Protein AF-A0AAE1UPR1-F1 (afdb_monomer_lite)

Organism: NCBI:txid1843537

Secondary structure (DSSP, 8-state):
-EEEEEEEEGGGEEEEEEEETTS-TTS-EEEEE-HHHHHHEEEEEEEETTEEEEEE--HHHHHHHHHHHHH--SEE-STT-EE-B--BTTB--B--SHHHHHHHHHHHHHHHHHHTT----TTT-EEE-SS-SS----EETTEEPEEES-------

Structure (mmCIF, N/CA/C/O backbone):
data_AF-A0AAE1UPR1-F1
#
_entry.id   AF-A0AAE1UPR1-F1
#
loop_
_atom_site.group_PDB
_atom_site.id
_atom_site.type_symbol
_atom_site.label_atom_id
_atom_site.label_alt_id
_atom_site.label_comp_id
_atom_site.label_asym_id
_atom_site.label_entity_id
_atom_site.label_seq_id
_atom_site.pdbx_PDB_ins_code
_atom_site.Cartn_x
_atom_site.Cartn_y
_atom_site.Cartn_z
_atom_site.occupancy
_atom_site.B_iso_or_equiv
_atom_site.auth_seq_id
_atom_site.auth_comp_id
_atom_site.auth_asym_id
_atom_site.auth_atom_id
_atom_site.pdbx_PDB_model_num
ATOM 1 N N . MET A 1 1 ? 34.185 -0.703 -21.154 1.00 48.28 1 MET A N 1
ATOM 2 C CA . MET A 1 1 ? 33.094 0.267 -20.939 1.00 48.28 1 MET A CA 1
ATOM 3 C C . MET A 1 1 ? 31.792 -0.508 -20.961 1.00 48.28 1 MET A C 1
ATOM 5 O O . MET A 1 1 ? 31.673 -1.418 -21.779 1.00 48.28 1 MET A O 1
ATOM 9 N N . VAL A 1 2 ? 30.902 -0.236 -20.006 1.00 54.59 2 VAL A N 1
ATOM 10 C CA . VAL A 1 2 ? 29.580 -0.868 -19.944 1.00 54.59 2 VAL A CA 1
ATOM 11 C C . VAL A 1 2 ? 28.670 -0.092 -20.891 1.00 54.59 2 VAL A C 1
ATOM 13 O O . VAL A 1 2 ? 28.507 1.111 -20.717 1.00 54.59 2 VAL A O 1
ATOM 16 N N . GLY A 1 3 ? 28.129 -0.766 -21.898 1.00 59.12 3 GLY A N 1
ATOM 17 C CA . GLY A 1 3 ? 27.102 -0.227 -22.774 1.00 59.12 3 GLY A CA 1
ATOM 18 C C . GLY A 1 3 ? 25.774 -0.335 -22.044 1.00 59.12 3 GLY A C 1
ATOM 19 O O . GLY A 1 3 ? 25.343 -1.440 -21.710 1.00 59.12 3 GLY A O 1
ATOM 20 N N . VAL A 1 4 ? 25.165 0.810 -21.756 1.00 70.50 4 VAL A N 1
ATOM 21 C CA . VAL A 1 4 ? 23.917 0.918 -20.996 1.00 70.50 4 VAL A CA 1
ATOM 22 C C . VAL A 1 4 ? 22.900 1.631 -21.870 1.00 70.50 4 VAL A C 1
ATOM 24 O O . VAL A 1 4 ? 23.158 2.748 -22.313 1.00 70.50 4 VAL A O 1
ATOM 27 N N . ASP A 1 5 ? 21.752 1.003 -22.123 1.00 79.75 5 ASP A N 1
ATOM 28 C CA . ASP A 1 5 ? 20.704 1.615 -22.945 1.00 79.75 5 ASP A CA 1
ATOM 29 C C . ASP A 1 5 ? 19.295 1.287 -22.434 1.00 79.75 5 ASP A C 1
ATOM 31 O O . ASP A 1 5 ? 19.038 0.223 -21.861 1.00 79.75 5 ASP A O 1
ATOM 35 N N . LYS A 1 6 ? 18.372 2.225 -22.654 1.00 84.81 6 LYS A N 1
ATOM 36 C CA . LYS A 1 6 ? 16.932 2.064 -22.448 1.00 84.81 6 LYS A CA 1
ATOM 37 C C . LYS A 1 6 ? 16.236 2.320 -23.773 1.00 84.81 6 LYS A C 1
ATOM 39 O O . LYS A 1 6 ? 16.017 3.460 -24.178 1.00 84.81 6 LYS A O 1
ATOM 44 N N . LEU A 1 7 ? 15.805 1.240 -24.404 1.00 85.44 7 LEU A N 1
ATOM 45 C CA . LEU A 1 7 ? 15.159 1.265 -25.705 1.00 85.44 7 LEU A CA 1
ATOM 46 C C . LEU A 1 7 ? 13.639 1.240 -25.538 1.00 85.44 7 LEU A C 1
ATOM 48 O O . LEU A 1 7 ? 13.085 0.348 -24.894 1.00 85.44 7 LEU A O 1
ATOM 52 N N . SER A 1 8 ? 12.957 2.211 -26.144 1.00 87.38 8 SER A N 1
ATOM 53 C CA . SER A 1 8 ? 11.504 2.153 -26.339 1.00 87.38 8 SER A CA 1
ATOM 54 C C . SER A 1 8 ? 11.223 1.463 -27.668 1.00 87.38 8 SER A C 1
ATOM 56 O O . SER A 1 8 ? 11.664 1.932 -28.715 1.00 87.38 8 SER A O 1
ATOM 58 N N . LEU A 1 9 ? 10.519 0.338 -27.624 1.00 85.44 9 LEU A N 1
ATOM 59 C CA . LEU A 1 9 ? 10.235 -0.507 -28.780 1.00 85.44 9 LEU A CA 1
ATOM 60 C C . LEU A 1 9 ? 8.790 -0.313 -29.262 1.00 85.44 9 LEU A C 1
ATOM 62 O O . LEU A 1 9 ? 7.926 0.210 -28.546 1.00 85.44 9 LEU A O 1
ATOM 66 N N . GLU A 1 10 ? 8.510 -0.783 -30.478 1.00 84.38 10 GLU A N 1
ATOM 67 C CA . GLU A 1 10 ? 7.151 -0.803 -31.022 1.00 84.38 10 GLU A CA 1
ATOM 68 C C . GLU A 1 10 ? 6.172 -1.525 -30.080 1.00 84.38 10 GLU A C 1
ATOM 70 O O . GLU A 1 10 ? 6.525 -2.448 -29.347 1.00 84.38 10 GLU A O 1
ATOM 75 N N . GLY A 1 11 ? 4.923 -1.058 -30.043 1.00 80.06 11 GLY A N 1
ATOM 76 C CA . GLY A 1 11 ? 3.914 -1.557 -29.100 1.00 80.06 11 GLY A CA 1
ATOM 77 C C . GLY A 1 11 ? 3.987 -0.939 -27.695 1.00 80.06 11 GLY A C 1
ATOM 78 O O . GLY A 1 11 ? 3.093 -1.175 -26.876 1.00 80.06 11 GLY A O 1
ATOM 79 N N . GLY A 1 12 ? 4.967 -0.070 -27.421 1.00 83.38 12 GLY A N 1
ATOM 80 C CA . GLY A 1 12 ? 5.151 0.576 -26.116 1.00 83.38 12 GLY A CA 1
ATOM 81 C C . GLY A 1 12 ? 5.841 -0.333 -25.100 1.00 83.38 12 GLY A C 1
ATOM 82 O O . GLY A 1 12 ? 5.560 -0.240 -23.908 1.00 83.38 12 GLY A O 1
ATOM 83 N N . MET A 1 13 ? 6.677 -1.252 -25.585 1.00 85.31 13 MET A N 1
ATOM 84 C CA . MET A 1 13 ? 7.558 -2.062 -24.750 1.00 85.31 13 MET A CA 1
ATOM 85 C C . MET A 1 13 ? 8.834 -1.282 -24.432 1.00 85.31 13 MET A C 1
ATOM 87 O O . MET A 1 13 ? 9.272 -0.444 -25.219 1.00 85.31 13 MET A O 1
ATOM 91 N N . THR A 1 14 ? 9.447 -1.593 -23.298 1.00 89.12 14 THR A N 1
ATOM 92 C CA . THR A 1 14 ? 10.696 -0.976 -22.852 1.00 89.12 14 THR A CA 1
ATOM 93 C C . THR A 1 14 ? 11.727 -2.070 -22.629 1.00 89.12 14 THR A C 1
ATOM 95 O O . THR A 1 14 ? 11.452 -3.018 -21.902 1.00 89.12 14 THR A O 1
ATOM 98 N N . LEU A 1 15 ? 12.909 -1.943 -23.222 1.00 88.44 15 LEU A N 1
ATOM 99 C CA . LEU A 1 15 ? 14.040 -2.842 -23.007 1.00 88.44 15 LEU A CA 1
ATOM 100 C C . LEU A 1 15 ? 15.155 -2.080 -22.288 1.00 88.44 15 LEU A C 1
ATOM 102 O O . LEU A 1 15 ? 15.631 -1.072 -22.800 1.00 88.44 15 LEU A O 1
ATOM 106 N N . LEU A 1 16 ? 15.566 -2.562 -21.118 1.00 87.19 16 LEU A N 1
ATOM 107 C CA . LEU A 1 16 ? 16.801 -2.126 -20.463 1.00 87.19 16 LEU A CA 1
ATOM 108 C C . LEU A 1 16 ? 17.905 -3.099 -20.834 1.00 87.19 16 LEU A C 1
ATOM 110 O O . LEU A 1 16 ? 17.681 -4.307 -20.771 1.00 87.19 16 LEU A O 1
ATOM 114 N N . VAL A 1 17 ? 19.079 -2.597 -21.187 1.00 86.38 17 VAL A N 1
ATOM 115 C CA . VAL A 1 17 ? 20.252 -3.426 -21.458 1.00 86.38 17 VAL A CA 1
ATOM 116 C C . VAL A 1 17 ? 21.454 -2.919 -20.678 1.00 86.38 17 VAL A C 1
ATOM 118 O O . VAL A 1 17 ? 21.728 -1.720 -20.640 1.00 86.38 17 VAL A O 1
ATOM 121 N N . SER A 1 18 ? 22.167 -3.868 -20.080 1.00 82.44 18 SER A N 1
ATOM 122 C CA . SER A 1 18 ? 23.543 -3.721 -19.622 1.00 82.44 18 SER A CA 1
ATOM 123 C C . SER A 1 18 ? 24.410 -4.743 -20.348 1.00 82.44 18 SER A C 1
ATOM 125 O O . SER A 1 18 ? 24.019 -5.898 -20.519 1.00 82.44 18 SER A O 1
ATOM 127 N N . GLY A 1 19 ? 25.586 -4.330 -20.802 1.00 76.94 19 GLY A N 1
ATOM 128 C CA . GLY A 1 19 ? 26.568 -5.218 -21.408 1.00 76.94 19 GLY A CA 1
ATOM 129 C C . GLY A 1 19 ? 27.884 -4.501 -21.658 1.00 76.94 19 GLY A C 1
ATOM 130 O O . GLY A 1 19 ? 28.094 -3.393 -21.187 1.00 76.94 19 GLY A O 1
ATOM 131 N N . ARG A 1 20 ? 28.799 -5.117 -22.404 1.00 70.75 20 ARG A N 1
ATOM 132 C CA . ARG A 1 20 ? 30.094 -4.512 -22.749 1.00 70.75 20 ARG A CA 1
ATOM 133 C C . ARG A 1 20 ? 30.020 -3.836 -24.119 1.00 70.75 20 ARG A C 1
ATOM 135 O O . ARG A 1 20 ? 29.411 -4.371 -25.039 1.00 70.75 20 ARG A O 1
ATOM 142 N N . GLU A 1 21 ? 30.674 -2.686 -24.269 1.00 67.81 21 GLU A N 1
ATOM 143 C CA . GLU A 1 21 ? 30.786 -1.973 -25.559 1.00 67.81 21 GLU A CA 1
ATOM 144 C C . GLU A 1 21 ? 31.869 -2.549 -26.485 1.00 67.81 21 GLU A C 1
ATOM 146 O O . GLU A 1 21 ? 32.025 -2.102 -27.617 1.00 67.81 21 GLU A O 1
ATOM 151 N N . ASP A 1 22 ? 32.631 -3.545 -26.024 1.00 68.25 22 ASP A N 1
ATOM 152 C CA . ASP A 1 22 ? 33.756 -4.138 -26.760 1.00 68.25 22 ASP A CA 1
ATOM 153 C C . ASP A 1 22 ? 33.331 -5.140 -27.854 1.00 68.25 22 ASP A C 1
ATOM 155 O O . ASP A 1 22 ? 34.178 -5.795 -28.461 1.00 68.25 22 ASP A O 1
ATOM 159 N N . GLY A 1 23 ? 32.027 -5.245 -28.137 1.00 58.34 23 GLY A N 1
ATOM 160 C CA . GLY A 1 23 ? 31.472 -6.110 -29.183 1.00 58.34 23 GLY A CA 1
ATOM 161 C C . GLY A 1 23 ? 31.417 -7.597 -28.814 1.00 58.34 23 GLY A C 1
ATOM 162 O O . GLY A 1 23 ? 31.068 -8.427 -29.655 1.00 58.34 23 GLY A O 1
ATOM 163 N N . ILE A 1 24 ? 31.739 -7.960 -27.566 1.00 57.50 24 ILE A N 1
ATOM 164 C CA . ILE A 1 24 ? 31.727 -9.344 -27.078 1.00 57.50 24 ILE A CA 1
ATOM 165 C C . ILE A 1 24 ? 30.417 -9.611 -26.313 1.00 57.50 24 ILE A C 1
ATOM 167 O O . ILE A 1 24 ? 30.305 -9.406 -25.106 1.00 57.50 24 ILE A O 1
ATOM 171 N N . HIS A 1 25 ? 29.401 -10.122 -27.014 1.00 56.47 25 HIS A N 1
ATOM 172 C CA . HIS A 1 25 ? 28.036 -10.313 -26.491 1.00 56.47 25 HIS A CA 1
ATOM 173 C C . HIS A 1 25 ? 27.817 -11.601 -25.662 1.00 56.47 25 HIS A C 1
ATOM 175 O O . HIS A 1 25 ? 26.754 -12.211 -25.735 1.00 56.47 25 HIS A O 1
ATOM 181 N N . TYR A 1 26 ? 28.792 -12.042 -24.859 1.00 50.81 26 TYR A N 1
ATOM 182 C CA . TYR A 1 26 ? 28.640 -13.234 -23.995 1.00 50.81 26 TYR A CA 1
ATOM 183 C C . TYR A 1 26 ? 28.299 -12.903 -22.531 1.00 50.81 26 TYR A C 1
ATOM 185 O O . TYR A 1 26 ? 28.206 -13.801 -21.687 1.00 50.81 26 TYR A O 1
ATOM 193 N N . GLN A 1 27 ? 28.156 -11.615 -22.195 1.00 59.38 27 GLN A N 1
ATOM 194 C CA . GLN A 1 27 ? 28.070 -11.171 -20.802 1.00 59.38 27 GLN A CA 1
ATOM 195 C C . GLN A 1 27 ? 27.047 -10.065 -20.522 1.00 59.38 27 GLN A C 1
ATOM 197 O O . GLN A 1 27 ? 27.156 -9.478 -19.464 1.00 59.38 27 GLN A O 1
ATOM 202 N N . GLY A 1 28 ? 26.078 -9.792 -21.404 1.00 70.75 28 GLY A N 1
ATOM 203 C CA . GLY A 1 28 ? 25.044 -8.771 -21.159 1.00 70.75 28 GLY A CA 1
ATOM 204 C C . GLY A 1 28 ? 23.766 -9.304 -20.497 1.00 70.75 28 GLY A C 1
ATOM 205 O O . GLY A 1 28 ? 23.425 -10.479 -20.653 1.00 70.75 28 GLY A O 1
ATOM 206 N N . VAL A 1 29 ? 23.031 -8.426 -19.811 1.00 79.44 29 VAL A N 1
ATOM 207 C CA . VAL A 1 29 ? 21.671 -8.648 -19.295 1.00 79.44 29 VAL A CA 1
ATOM 208 C C . VAL A 1 29 ? 20.689 -7.683 -19.952 1.00 79.44 29 VAL A C 1
ATOM 210 O O . VAL A 1 29 ? 20.950 -6.488 -20.069 1.00 79.44 29 VAL A O 1
ATOM 213 N N . GLY A 1 30 ? 19.535 -8.215 -20.359 1.00 82.50 30 GLY A N 1
ATOM 214 C CA . GLY A 1 30 ? 18.415 -7.443 -20.885 1.00 82.50 30 GLY A CA 1
ATOM 215 C C . GLY A 1 30 ? 17.144 -7.676 -20.070 1.00 82.50 30 GLY A C 1
ATOM 216 O O . GLY A 1 30 ? 16.796 -8.822 -19.793 1.00 82.50 30 GLY A O 1
ATOM 217 N N . LEU A 1 31 ? 16.431 -6.606 -19.720 1.00 81.75 31 LEU A N 1
ATOM 218 C CA . LEU A 1 31 ? 15.111 -6.656 -19.093 1.00 81.75 31 LEU A CA 1
ATOM 219 C C . LEU A 1 31 ? 14.074 -6.068 -20.055 1.00 81.75 31 LEU A C 1
ATOM 221 O O . LEU A 1 31 ? 13.989 -4.849 -20.215 1.00 81.75 31 LEU A O 1
ATOM 225 N N . LEU A 1 32 ? 13.295 -6.935 -20.707 1.00 89.50 32 LEU A N 1
ATOM 226 C CA . LEU A 1 32 ? 12.191 -6.535 -21.580 1.00 89.50 32 LEU A CA 1
ATOM 227 C C . LEU A 1 32 ? 10.895 -6.417 -20.774 1.00 89.50 32 LEU A C 1
ATOM 229 O O . LEU A 1 32 ? 10.492 -7.345 -20.078 1.00 89.50 32 LEU A O 1
ATOM 233 N N . MET A 1 33 ? 10.218 -5.284 -20.906 1.00 89.06 33 MET A N 1
ATOM 234 C CA . MET A 1 33 ? 9.026 -4.935 -20.143 1.00 89.06 33 MET A CA 1
ATOM 235 C C . MET A 1 33 ? 7.888 -4.540 -21.079 1.00 89.06 33 MET A C 1
ATOM 237 O O . MET A 1 33 ? 8.070 -3.768 -22.022 1.00 89.06 33 MET A O 1
ATOM 241 N N . GLY A 1 34 ? 6.682 -5.027 -20.785 1.00 86.19 34 GLY A N 1
ATOM 242 C CA . GLY A 1 34 ? 5.458 -4.530 -21.411 1.00 86.19 34 GLY A CA 1
ATOM 243 C C . GLY A 1 34 ? 5.103 -3.118 -20.936 1.00 86.19 34 GLY A C 1
ATOM 244 O O . GLY A 1 34 ? 5.642 -2.628 -19.946 1.00 86.19 34 GLY A O 1
ATOM 245 N N . ARG A 1 35 ? 4.138 -2.475 -21.602 1.00 84.81 35 ARG A N 1
ATOM 246 C CA . ARG A 1 35 ? 3.746 -1.074 -21.355 1.00 84.81 35 ARG A CA 1
ATOM 247 C C . ARG A 1 35 ? 3.458 -0.746 -19.886 1.00 84.81 35 ARG A C 1
ATOM 249 O O . ARG A 1 35 ? 3.885 0.292 -19.395 1.00 84.81 35 ARG A O 1
ATOM 256 N N . SER A 1 36 ? 2.744 -1.628 -19.184 1.00 80.88 36 SER A N 1
ATOM 257 C CA . SER A 1 36 ? 2.412 -1.430 -17.766 1.00 80.88 36 SER A CA 1
ATOM 258 C C . SER A 1 36 ? 3.665 -1.445 -16.881 1.00 80.88 36 SER A C 1
ATOM 260 O O . SER A 1 36 ? 3.901 -0.482 -16.156 1.00 80.88 36 SER A O 1
ATOM 262 N N . ALA A 1 37 ? 4.518 -2.465 -17.015 1.00 78.81 37 ALA A N 1
ATOM 263 C CA . ALA A 1 37 ? 5.773 -2.565 -16.269 1.00 78.81 37 ALA A CA 1
ATOM 264 C C . ALA A 1 37 ? 6.761 -1.439 -16.633 1.00 78.81 37 ALA A C 1
ATOM 266 O O . ALA A 1 37 ? 7.394 -0.865 -15.753 1.00 78.81 37 ALA A O 1
ATOM 267 N N . GLY A 1 38 ? 6.835 -1.054 -17.911 1.00 85.62 38 GLY A N 1
ATOM 268 C CA . GLY A 1 38 ? 7.662 0.062 -18.372 1.00 85.62 38 GLY A CA 1
ATOM 269 C C . GLY A 1 38 ? 7.236 1.415 -17.791 1.00 85.62 38 GLY A C 1
ATOM 270 O O . GLY A 1 38 ? 8.100 2.212 -17.437 1.00 85.62 38 GLY A O 1
ATOM 271 N N . ASN A 1 39 ? 5.927 1.658 -17.644 1.00 85.31 39 ASN A N 1
ATOM 272 C CA . ASN A 1 39 ? 5.388 2.855 -16.983 1.00 85.31 39 ASN A CA 1
ATOM 273 C C . ASN A 1 39 ? 5.560 2.824 -15.458 1.00 85.31 39 ASN A C 1
ATOM 275 O O . ASN A 1 39 ? 5.589 3.877 -14.822 1.00 85.31 39 ASN A O 1
ATOM 279 N N . ALA A 1 40 ? 5.631 1.628 -14.871 1.00 84.19 40 ALA A N 1
ATOM 280 C CA . ALA A 1 40 ? 5.872 1.444 -13.449 1.00 84.19 40 ALA A CA 1
ATOM 281 C C . ALA A 1 40 ? 7.354 1.613 -13.079 1.00 84.19 40 ALA A C 1
ATOM 283 O O . ALA A 1 40 ? 7.641 1.892 -11.923 1.00 84.19 40 ALA A O 1
ATOM 284 N N . LEU A 1 41 ? 8.297 1.480 -14.016 1.00 85.50 41 LEU A N 1
ATOM 285 C CA . LEU A 1 41 ? 9.726 1.648 -13.741 1.00 85.50 41 LEU A CA 1
ATOM 286 C C . LEU A 1 41 ? 10.046 3.086 -13.287 1.00 85.50 41 LEU A C 1
ATOM 288 O O . LEU A 1 41 ? 9.891 4.035 -14.055 1.00 85.50 41 LEU A O 1
ATOM 292 N N . THR A 1 42 ? 10.526 3.244 -12.055 1.00 87.50 42 THR A N 1
ATOM 293 C CA . THR A 1 42 ? 10.862 4.545 -11.452 1.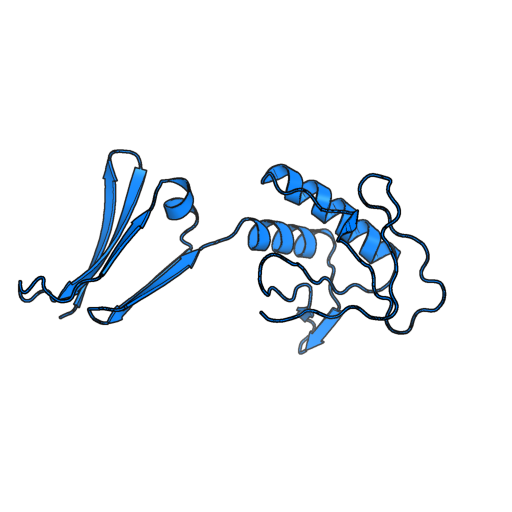00 87.50 42 THR A CA 1
ATOM 294 C C . THR A 1 42 ? 12.346 4.849 -11.474 1.00 87.50 42 THR A C 1
ATOM 296 O O . THR A 1 42 ? 12.734 5.998 -11.659 1.00 87.50 42 THR A O 1
ATOM 299 N N . GLU A 1 43 ? 13.171 3.827 -11.301 1.00 87.00 43 GLU A N 1
ATOM 300 C CA . GLU A 1 43 ? 14.621 3.937 -11.245 1.00 87.00 43 GLU A CA 1
ATOM 301 C C . GLU A 1 43 ? 15.211 2.670 -11.848 1.00 87.00 43 GLU A C 1
ATOM 303 O O . GLU A 1 43 ? 14.637 1.589 -11.730 1.00 87.00 43 GLU A O 1
ATOM 308 N N . TRP A 1 44 ? 16.338 2.793 -12.529 1.00 88.25 44 TRP A N 1
ATOM 309 C CA . TRP A 1 44 ? 17.119 1.640 -12.939 1.00 88.25 44 TRP A CA 1
ATOM 310 C C . TRP A 1 44 ? 18.568 2.061 -13.123 1.00 88.25 44 TRP A C 1
ATOM 312 O O . TRP A 1 44 ? 18.843 3.202 -13.498 1.00 88.25 44 TRP A O 1
ATOM 322 N N . GLU A 1 45 ? 19.479 1.131 -12.887 1.00 83.94 45 GLU A N 1
ATOM 323 C CA . GLU A 1 45 ? 20.898 1.324 -13.144 1.00 83.94 45 GLU A CA 1
ATOM 324 C C . GLU A 1 45 ? 21.557 -0.002 -13.505 1.00 83.94 45 GLU A C 1
ATOM 326 O O . GLU A 1 45 ? 21.140 -1.079 -13.075 1.00 83.94 45 GLU A O 1
ATOM 331 N N . SER A 1 46 ? 22.609 0.079 -14.309 1.00 82.81 46 SER A N 1
ATOM 332 C CA . SER A 1 46 ? 23.511 -1.045 -14.499 1.00 82.81 46 SER A CA 1
ATOM 333 C C . SER A 1 46 ? 24.498 -1.079 -13.340 1.00 82.81 46 SER A C 1
ATOM 335 O O . SER A 1 46 ? 25.256 -0.128 -13.166 1.00 82.81 46 SER A O 1
ATOM 337 N N . ILE A 1 47 ? 24.536 -2.183 -12.599 1.00 78.56 47 ILE A N 1
ATOM 338 C CA . ILE A 1 47 ? 25.520 -2.378 -11.529 1.00 78.56 47 ILE A CA 1
ATOM 339 C C . ILE A 1 47 ? 26.844 -2.864 -12.134 1.00 78.56 47 ILE A C 1
ATOM 341 O O . ILE A 1 47 ? 27.905 -2.334 -11.815 1.00 78.56 47 ILE A O 1
ATOM 345 N N . ASP A 1 48 ? 26.781 -3.817 -13.066 1.00 78.31 48 ASP A N 1
ATOM 346 C CA . ASP A 1 48 ? 27.909 -4.245 -13.897 1.00 78.31 48 ASP A CA 1
ATOM 347 C C . ASP A 1 48 ? 27.407 -4.855 -15.217 1.00 78.31 48 ASP A C 1
ATOM 349 O O . ASP A 1 48 ? 26.219 -4.785 -15.528 1.00 78.31 48 ASP A O 1
ATOM 353 N N . GLU A 1 49 ? 28.308 -5.449 -16.003 1.00 76.69 49 GLU A N 1
ATOM 354 C CA . GLU A 1 49 ? 27.988 -6.069 -17.294 1.00 76.69 49 GLU A CA 1
ATOM 355 C C . GLU A 1 49 ? 26.901 -7.164 -17.214 1.00 76.69 49 GLU A C 1
ATOM 357 O O . GLU A 1 49 ? 26.170 -7.353 -18.183 1.00 76.69 49 GLU A O 1
ATOM 362 N N . ARG A 1 50 ? 26.729 -7.832 -16.063 1.00 76.56 50 ARG A N 1
ATOM 363 C CA . ARG A 1 50 ? 25.799 -8.956 -15.845 1.00 76.56 50 ARG A CA 1
ATOM 364 C C . ARG A 1 50 ? 24.670 -8.655 -14.860 1.00 76.56 50 ARG A C 1
ATOM 366 O O . ARG A 1 50 ? 23.828 -9.528 -14.649 1.00 76.56 50 ARG A O 1
ATOM 373 N N . LEU A 1 51 ? 24.650 -7.483 -14.232 1.00 72.94 51 LEU A N 1
ATOM 374 C CA . LEU A 1 51 ? 23.683 -7.151 -13.190 1.00 72.94 51 LEU A CA 1
ATOM 375 C C . LEU A 1 51 ? 23.023 -5.798 -13.449 1.00 72.94 51 LEU A C 1
ATOM 377 O O . LEU A 1 51 ? 23.684 -4.777 -13.639 1.00 72.94 51 LEU A O 1
ATOM 381 N N . LEU A 1 52 ? 21.693 -5.795 -13.390 1.00 83.00 52 LEU A N 1
ATOM 382 C CA . LEU A 1 52 ? 20.868 -4.608 -13.554 1.00 83.00 52 LEU A CA 1
ATOM 383 C C . LEU A 1 52 ? 19.952 -4.460 -12.340 1.00 83.00 52 LEU A C 1
ATOM 385 O O . LEU A 1 52 ? 19.308 -5.422 -11.920 1.00 83.00 52 LEU A O 1
ATOM 389 N N . TYR A 1 53 ? 19.888 -3.254 -11.795 1.00 77.81 53 TYR A N 1
ATOM 390 C CA . TYR A 1 53 ? 18.913 -2.858 -10.793 1.00 77.81 53 TYR A CA 1
ATOM 391 C C . TYR A 1 53 ? 17.748 -2.156 -11.483 1.00 77.81 53 TYR A C 1
ATOM 393 O O . TYR A 1 53 ? 17.949 -1.302 -12.344 1.00 77.81 53 TYR A O 1
ATOM 401 N N . ALA A 1 54 ? 16.524 -2.509 -11.102 1.00 82.69 54 ALA A N 1
ATOM 402 C CA . ALA A 1 54 ? 15.308 -1.871 -11.582 1.00 82.69 54 ALA A CA 1
ATOM 403 C C . ALA A 1 54 ? 14.317 -1.747 -10.421 1.00 82.69 54 ALA A C 1
ATOM 405 O O . ALA A 1 54 ? 13.940 -2.742 -9.803 1.00 82.69 54 ALA A O 1
ATOM 406 N N . ARG A 1 55 ? 13.889 -0.518 -10.134 1.00 82.56 55 ARG A N 1
ATOM 407 C CA . ARG A 1 55 ? 12.845 -0.189 -9.168 1.00 82.56 55 ARG A CA 1
ATOM 408 C C . ARG A 1 55 ? 11.546 0.070 -9.911 1.00 82.56 55 ARG A C 1
ATOM 410 O O . ARG A 1 55 ? 11.494 0.869 -10.847 1.00 82.56 55 ARG A O 1
ATOM 417 N N . PHE A 1 56 ? 10.483 -0.564 -9.442 1.00 80.25 56 PHE A N 1
ATOM 418 C CA . PHE A 1 56 ? 9.135 -0.366 -9.948 1.00 80.25 56 PHE A CA 1
ATOM 419 C C . PHE A 1 56 ? 8.282 0.301 -8.878 1.00 80.25 56 PHE A C 1
ATOM 421 O O . PHE A 1 56 ? 8.396 -0.006 -7.697 1.00 80.25 56 PHE A O 1
ATOM 428 N N . LYS A 1 57 ? 7.400 1.197 -9.300 1.00 82.00 57 LYS A N 1
ATOM 429 C CA . LYS A 1 57 ? 6.294 1.700 -8.500 1.00 82.00 57 LYS A CA 1
ATOM 430 C C . LYS A 1 57 ? 5.189 0.658 -8.514 1.00 82.00 57 LYS A C 1
ATOM 432 O O . LYS A 1 57 ? 4.596 0.410 -9.565 1.00 82.00 57 LYS A O 1
ATOM 437 N N . SER A 1 58 ? 4.909 0.069 -7.361 1.00 77.81 58 SER A N 1
ATOM 438 C CA . SER A 1 58 ? 3.814 -0.883 -7.230 1.00 77.81 58 SER A CA 1
ATOM 439 C C . SER A 1 58 ? 2.473 -0.167 -7.000 1.00 77.81 58 SER A C 1
ATOM 441 O O . SER A 1 58 ? 2.415 1.005 -6.603 1.00 77.81 58 SER A O 1
ATOM 443 N N . SER A 1 59 ? 1.372 -0.875 -7.264 1.00 78.12 59 SER A N 1
ATOM 444 C CA . SER A 1 59 ? 0.035 -0.415 -6.874 1.00 78.12 59 SER A CA 1
ATOM 445 C C . SER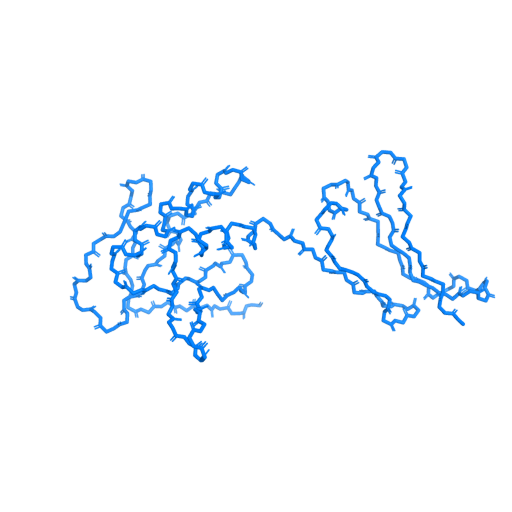 A 1 59 ? -0.090 -0.289 -5.351 1.00 78.12 59 SER A C 1
ATOM 447 O O . SER A 1 59 ? -0.783 0.617 -4.894 1.00 78.12 59 SER A O 1
ATOM 449 N N . HIS A 1 60 ? 0.616 -1.129 -4.583 1.00 76.44 60 HIS A N 1
ATOM 450 C CA . HIS A 1 60 ? 0.662 -1.062 -3.120 1.00 76.44 60 HIS A CA 1
ATOM 451 C C . HIS A 1 60 ? 1.285 0.260 -2.663 1.00 76.44 60 HIS A C 1
ATOM 453 O O . HIS A 1 60 ? 0.583 1.059 -2.054 1.00 76.44 60 HIS A O 1
ATOM 459 N N . ASP A 1 61 ? 2.500 0.602 -3.105 1.00 78.31 61 ASP A N 1
ATOM 460 C CA . ASP A 1 61 ? 3.164 1.876 -2.775 1.00 78.31 61 ASP A CA 1
ATOM 461 C C . ASP A 1 61 ? 2.293 3.094 -3.128 1.00 78.31 61 ASP A C 1
ATOM 463 O O . ASP A 1 61 ? 2.323 4.137 -2.469 1.00 78.31 61 ASP A O 1
ATOM 467 N N . TYR A 1 62 ? 1.543 3.013 -4.235 1.00 83.69 62 TYR A N 1
ATOM 468 C CA . TYR A 1 62 ? 0.626 4.077 -4.627 1.00 83.69 62 TYR A CA 1
ATOM 469 C C . TYR A 1 62 ? -0.528 4.230 -3.635 1.00 83.69 62 TYR A C 1
ATOM 471 O O . TYR A 1 62 ? -0.784 5.353 -3.194 1.00 83.69 62 TYR A O 1
ATOM 479 N N . VAL A 1 63 ? -1.199 3.124 -3.314 1.00 85.69 63 VAL A N 1
ATOM 480 C CA . VAL A 1 63 ? -2.333 3.087 -2.390 1.00 85.69 63 VAL A CA 1
ATOM 481 C C . VAL A 1 63 ? -1.886 3.500 -0.992 1.00 85.69 63 VAL A C 1
ATOM 483 O O . VAL A 1 63 ? -2.473 4.416 -0.427 1.00 85.69 63 VAL A O 1
ATOM 486 N N . MET A 1 64 ? -0.798 2.926 -0.481 1.00 84.50 64 MET A N 1
ATOM 487 C CA . MET A 1 64 ? -0.270 3.209 0.854 1.00 84.50 64 MET A CA 1
ATOM 488 C C . MET A 1 64 ? 0.138 4.669 1.012 1.00 84.50 64 MET A C 1
ATOM 490 O O . MET A 1 64 ? -0.246 5.314 1.987 1.00 84.50 64 MET A O 1
ATOM 494 N N . ARG A 1 65 ? 0.798 5.255 0.001 1.00 84.06 65 ARG A N 1
ATOM 495 C CA . ARG A 1 65 ? 1.076 6.697 0.001 1.00 84.06 65 ARG A CA 1
ATOM 496 C C . ARG A 1 65 ? -0.211 7.525 0.029 1.00 84.06 65 ARG A C 1
ATOM 498 O O . ARG A 1 65 ? -0.268 8.510 0.755 1.00 84.06 65 ARG A O 1
ATOM 505 N N . LYS A 1 66 ? -1.232 7.161 -0.754 1.00 88.06 66 LYS A N 1
ATOM 506 C CA . LYS A 1 66 ? -2.505 7.900 -0.784 1.00 88.06 66 LYS A CA 1
ATOM 507 C C . LYS A 1 66 ? -3.249 7.825 0.544 1.00 88.06 66 LYS A C 1
ATOM 509 O O . LYS A 1 66 ? -3.738 8.851 1.006 1.00 88.06 66 LYS A O 1
ATOM 514 N N . VAL A 1 67 ? -3.277 6.646 1.160 1.00 87.88 67 VAL A N 1
ATOM 515 C CA . VAL A 1 67 ? -3.852 6.439 2.490 1.00 87.88 67 VAL A CA 1
ATOM 516 C C . VAL A 1 67 ? -3.119 7.303 3.512 1.00 87.88 67 VAL A C 1
ATOM 518 O O . VAL A 1 67 ? -3.767 8.116 4.161 1.00 87.88 67 VAL A O 1
ATOM 521 N N . ALA A 1 68 ? -1.786 7.215 3.581 1.00 86.56 68 ALA A N 1
ATOM 522 C CA . ALA A 1 68 ? -0.960 8.006 4.495 1.00 86.56 68 ALA A CA 1
ATOM 523 C C . ALA A 1 68 ? -1.170 9.525 4.345 1.00 86.56 68 ALA A C 1
ATOM 525 O O . ALA A 1 68 ? -1.352 10.227 5.339 1.00 86.56 68 ALA A O 1
ATOM 526 N N . GLU A 1 69 ? -1.162 10.033 3.106 1.00 87.19 69 GLU A N 1
ATOM 527 C CA . GLU A 1 69 ? -1.373 11.454 2.797 1.00 87.19 69 GLU A CA 1
ATOM 528 C C . GLU A 1 69 ? -2.764 11.944 3.226 1.00 87.19 69 GLU A C 1
ATOM 530 O O . GLU A 1 69 ? -2.892 13.057 3.733 1.00 87.19 69 GLU A O 1
ATOM 535 N N . GLU A 1 70 ? -3.811 11.144 3.005 1.00 90.19 70 GLU A N 1
ATOM 536 C CA . GLU A 1 70 ? -5.196 11.569 3.226 1.00 90.19 70 GLU A CA 1
ATOM 537 C C . GLU A 1 70 ? -5.632 11.457 4.685 1.00 90.19 70 GLU A C 1
ATOM 539 O O . GLU A 1 70 ? -6.318 12.341 5.200 1.00 90.19 70 GLU A O 1
ATOM 544 N N . THR A 1 71 ? -5.258 10.373 5.361 1.00 87.44 71 THR A N 1
ATOM 545 C CA . THR A 1 71 ? -5.669 10.149 6.750 1.00 87.44 71 THR A CA 1
ATOM 546 C C . THR A 1 71 ? -4.726 10.809 7.742 1.00 87.44 71 THR A C 1
ATOM 548 O O . THR A 1 71 ? -5.062 10.894 8.921 1.00 87.44 71 THR A O 1
ATOM 551 N N . ASN A 1 72 ? -3.561 11.282 7.275 1.00 85.81 72 ASN A N 1
ATOM 552 C CA . ASN A 1 72 ? -2.441 11.660 8.128 1.00 85.81 72 ASN A CA 1
ATOM 553 C C . ASN A 1 72 ? -2.109 10.533 9.124 1.00 85.81 72 ASN A C 1
ATOM 555 O O . ASN A 1 72 ? -1.724 10.821 10.252 1.00 85.81 72 ASN A O 1
ATOM 559 N N . ALA A 1 73 ? -2.306 9.269 8.736 1.00 80.81 73 ALA A N 1
ATOM 560 C CA . ALA A 1 73 ? -2.095 8.128 9.619 1.00 80.81 73 ALA A CA 1
ATOM 561 C C . ALA A 1 73 ? -0.619 7.910 9.946 1.00 80.81 73 ALA A C 1
ATOM 563 O O . ALA A 1 73 ? 0.274 8.456 9.293 1.00 80.81 73 ALA A O 1
ATOM 564 N N . GLY A 1 74 ? -0.380 7.083 10.960 1.00 76.88 74 GLY A N 1
ATOM 565 C CA . GLY A 1 74 ? 0.942 6.624 11.357 1.00 76.88 74 GLY A CA 1
ATOM 566 C C . GLY A 1 74 ? 1.389 7.148 12.711 1.00 76.88 74 GLY A C 1
ATOM 567 O O . GLY A 1 74 ? 1.022 8.243 13.146 1.00 76.88 74 GLY A O 1
ATOM 568 N N . ILE A 1 75 ? 2.256 6.370 13.352 1.00 78.88 75 ILE A N 1
ATOM 569 C CA . ILE A 1 75 ? 2.854 6.732 14.636 1.00 78.88 75 ILE A CA 1
ATOM 570 C C . ILE A 1 75 ? 4.000 7.712 14.410 1.00 78.88 75 ILE A C 1
ATOM 572 O O . ILE A 1 75 ? 4.863 7.491 13.557 1.00 78.88 75 ILE A O 1
ATOM 576 N N . VAL A 1 76 ? 4.044 8.776 15.216 1.00 84.12 76 VAL A N 1
ATOM 577 C CA . VAL A 1 76 ? 5.172 9.711 15.227 1.00 84.12 76 VAL A CA 1
ATOM 578 C C . VAL A 1 76 ? 6.446 8.974 15.641 1.00 84.12 76 VAL A C 1
ATOM 580 O O . VAL A 1 76 ? 6.563 8.421 16.733 1.00 84.12 76 VAL A O 1
ATOM 583 N N . TRP A 1 77 ? 7.425 8.993 14.755 1.00 73.19 77 TRP A N 1
ATOM 584 C CA . TRP A 1 77 ? 8.679 8.284 14.853 1.00 73.19 77 TRP A CA 1
ATOM 585 C C . TRP A 1 77 ? 9.816 9.159 14.339 1.00 73.19 77 TRP A C 1
ATOM 587 O O . TRP A 1 77 ? 9.857 9.448 13.152 1.00 73.19 77 TRP A O 1
ATOM 597 N N . LYS A 1 78 ? 10.768 9.506 15.218 1.00 65.62 78 LYS A N 1
ATOM 598 C CA . LYS A 1 78 ? 12.010 10.267 14.946 1.00 65.62 78 LYS A CA 1
ATOM 599 C C . LYS A 1 78 ? 11.858 11.509 14.047 1.00 65.62 78 LYS A C 1
ATOM 601 O O . LYS A 1 78 ? 11.574 11.427 12.854 1.00 65.62 78 LYS A O 1
ATOM 606 N N . ASP A 1 79 ? 12.210 12.670 14.593 1.00 83.69 79 ASP A N 1
ATOM 607 C CA . ASP A 1 79 ? 12.168 13.951 13.867 1.00 83.69 79 ASP A CA 1
ATOM 608 C C . ASP A 1 79 ? 10.756 14.275 13.338 1.00 83.69 79 ASP A C 1
ATOM 610 O O . ASP A 1 79 ? 10.598 14.729 12.210 1.00 83.69 79 ASP A O 1
ATOM 614 N N . GLU A 1 80 ? 9.723 13.967 14.132 1.00 79.50 80 GLU A N 1
ATOM 615 C CA . GLU A 1 80 ? 8.304 14.215 13.809 1.00 79.50 80 GLU A CA 1
ATOM 616 C C . GLU A 1 80 ? 7.770 13.500 12.550 1.00 79.50 80 GLU A C 1
ATOM 618 O O . GLU A 1 80 ? 6.646 13.753 12.115 1.00 79.50 80 GLU A O 1
ATOM 623 N N . ARG A 1 81 ? 8.531 12.563 11.970 1.00 75.25 81 ARG A N 1
ATOM 624 C CA . ARG A 1 81 ? 8.066 11.748 10.839 1.00 75.25 81 ARG A CA 1
ATOM 625 C C . ARG A 1 81 ? 7.017 10.739 11.294 1.00 75.25 81 ARG A C 1
ATOM 627 O O . ARG A 1 81 ? 7.002 10.355 12.455 1.00 75.25 81 ARG A O 1
ATOM 634 N N . LYS A 1 82 ? 6.149 10.281 10.390 1.00 80.75 82 LYS A N 1
ATOM 635 C CA . LYS A 1 82 ? 5.165 9.227 10.679 1.00 80.75 82 LYS A CA 1
ATOM 636 C C . LYS A 1 82 ? 5.578 7.903 10.053 1.00 80.75 82 LYS A C 1
ATOM 638 O O . LYS A 1 82 ? 5.907 7.852 8.869 1.00 80.75 82 LYS A O 1
ATOM 643 N N . LEU A 1 83 ? 5.552 6.842 10.853 1.00 77.38 83 LEU A N 1
ATOM 644 C CA . LEU A 1 83 ? 5.682 5.468 10.389 1.00 77.38 83 LEU A CA 1
ATOM 645 C C . LEU A 1 83 ? 4.279 4.916 10.129 1.00 77.38 83 LEU A C 1
ATOM 647 O O . LEU A 1 83 ? 3.488 4.801 11.064 1.00 77.38 83 LEU A O 1
ATOM 651 N N . VAL A 1 84 ? 3.984 4.606 8.868 1.00 75.19 84 VAL A N 1
ATOM 652 C CA . VAL A 1 84 ? 2.646 4.169 8.431 1.00 75.19 84 VAL A CA 1
ATOM 653 C C . VAL A 1 84 ? 2.632 2.706 8.021 1.00 75.19 84 VAL A C 1
ATOM 655 O O . VAL A 1 84 ? 1.666 2.008 8.301 1.00 75.19 84 VAL A O 1
ATOM 658 N N . ASP A 1 85 ? 3.701 2.257 7.372 1.00 73.81 85 ASP A N 1
ATOM 659 C CA . ASP A 1 85 ? 3.722 1.014 6.618 1.00 73.81 85 ASP A CA 1
ATOM 660 C C . ASP A 1 85 ? 5.051 0.276 6.808 1.00 73.81 85 ASP A C 1
ATOM 662 O O . ASP A 1 85 ? 6.116 0.895 6.933 1.00 73.81 85 ASP A O 1
ATOM 666 N N . LEU A 1 86 ? 4.962 -1.049 6.852 1.00 65.12 86 LEU A N 1
ATOM 667 C CA . LEU A 1 86 ? 6.065 -1.993 6.945 1.00 65.12 86 LEU A CA 1
ATOM 668 C C . LEU A 1 86 ? 5.883 -3.029 5.830 1.00 65.12 86 LEU A C 1
ATOM 670 O O . LEU A 1 86 ? 5.437 -4.147 6.081 1.00 65.12 86 LEU A O 1
ATOM 674 N N . ASP A 1 87 ? 6.221 -2.644 4.600 1.00 58.50 87 ASP A N 1
ATOM 675 C CA . ASP A 1 87 ? 6.093 -3.519 3.435 1.00 58.50 87 ASP A CA 1
ATOM 676 C C . ASP A 1 87 ? 7.085 -4.694 3.505 1.00 58.50 87 ASP A C 1
ATOM 678 O O . ASP A 1 87 ? 8.304 -4.530 3.362 1.00 58.50 87 ASP A O 1
ATOM 682 N N . TYR A 1 88 ? 6.553 -5.907 3.678 1.00 52.41 88 TYR A N 1
ATOM 683 C CA . TYR A 1 88 ? 7.248 -7.156 3.372 1.00 52.41 88 TYR A CA 1
ATOM 684 C C . TYR A 1 88 ? 6.264 -8.131 2.699 1.00 52.41 88 TYR A C 1
ATOM 686 O O . TYR A 1 88 ? 5.487 -8.799 3.371 1.00 52.41 88 TYR A O 1
ATOM 694 N N . ALA A 1 89 ? 6.341 -8.238 1.366 1.00 53.91 89 ALA A N 1
ATOM 695 C CA . ALA A 1 89 ? 5.514 -9.118 0.519 1.00 53.91 89 ALA A CA 1
ATOM 696 C C . ALA A 1 89 ? 4.000 -8.782 0.485 1.00 53.91 89 ALA A C 1
ATOM 698 O O . ALA A 1 89 ? 3.614 -7.656 0.766 1.00 53.91 89 ALA A O 1
ATOM 699 N N . ASP A 1 90 ? 3.164 -9.736 0.042 1.00 64.81 90 ASP A N 1
ATOM 700 C CA . ASP A 1 90 ? 1.721 -9.592 -0.261 1.00 64.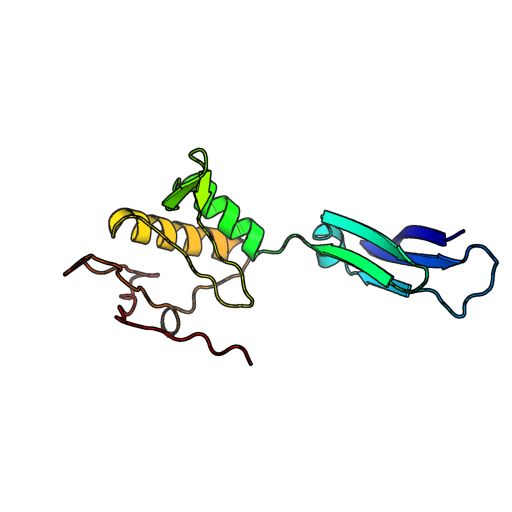81 90 ASP A CA 1
ATOM 701 C C . ASP A 1 90 ? 0.840 -9.121 0.920 1.00 64.81 90 ASP A C 1
ATOM 703 O O . ASP A 1 90 ? -0.352 -8.861 0.736 1.00 64.81 90 ASP A O 1
ATOM 707 N N . ASP A 1 91 ? 1.403 -9.029 2.127 1.00 73.50 91 ASP A N 1
ATOM 708 C CA . ASP A 1 91 ? 0.717 -8.618 3.345 1.00 73.50 91 ASP A CA 1
ATOM 709 C C . ASP A 1 91 ? 1.172 -7.216 3.778 1.00 73.50 91 ASP A C 1
ATOM 711 O O . ASP A 1 91 ? 2.361 -6.926 3.881 1.00 73.50 91 ASP A O 1
ATOM 715 N N . ILE A 1 92 ? 0.201 -6.361 4.097 1.00 77.38 92 ILE A N 1
ATOM 716 C CA . ILE A 1 92 ? 0.429 -4.984 4.547 1.00 77.38 92 ILE A CA 1
ATOM 717 C C . ILE A 1 92 ? 0.233 -4.918 6.063 1.00 77.38 92 ILE A C 1
ATOM 719 O O . ILE A 1 92 ? -0.768 -5.424 6.583 1.00 77.38 92 ILE A O 1
ATOM 723 N N . VAL A 1 93 ? 1.146 -4.249 6.773 1.00 83.31 93 VAL A N 1
ATOM 724 C CA . VAL A 1 93 ? 1.021 -3.975 8.213 1.00 83.31 93 VAL A CA 1
ATOM 725 C C . VAL A 1 93 ? 0.922 -2.471 8.445 1.00 83.31 93 VAL A C 1
ATOM 727 O O . VAL A 1 93 ? 1.865 -1.726 8.197 1.00 83.31 93 VAL A O 1
ATOM 730 N N . LEU A 1 94 ? -0.225 -2.041 8.973 1.00 83.88 94 LEU A N 1
ATOM 731 C CA . LEU A 1 94 ? -0.533 -0.645 9.276 1.00 83.88 94 LEU A CA 1
ATOM 732 C C . LEU A 1 94 ? -0.520 -0.395 10.780 1.00 83.88 94 LEU A C 1
ATOM 734 O O . LEU A 1 94 ? -1.058 -1.197 11.547 1.00 83.88 94 LEU A O 1
ATOM 738 N N . ILE A 1 95 ? 0.052 0.736 11.196 1.00 84.12 95 ILE A N 1
ATOM 739 C CA . ILE A 1 95 ? 0.118 1.130 12.606 1.00 84.12 95 ILE A CA 1
ATOM 740 C C . ILE A 1 95 ? -0.557 2.489 12.800 1.00 84.12 95 ILE A C 1
ATOM 742 O O . ILE A 1 95 ? -0.101 3.492 12.257 1.00 84.12 95 ILE A O 1
ATOM 746 N N . ASN A 1 96 ? -1.619 2.514 13.606 1.00 84.19 96 ASN A N 1
ATOM 747 C CA . ASN A 1 96 ? -2.475 3.683 13.815 1.00 84.19 96 ASN A CA 1
ATOM 748 C C . ASN A 1 96 ? -2.722 3.926 15.313 1.00 84.19 96 ASN A C 1
ATOM 750 O O . ASN A 1 96 ? -2.626 3.009 16.134 1.00 84.19 96 ASN A O 1
ATOM 754 N N . GLU A 1 97 ? -3.077 5.155 15.663 1.00 84.62 97 GLU A N 1
ATOM 755 C CA . GLU A 1 97 ? -3.447 5.594 17.000 1.00 84.62 97 GLU A CA 1
ATOM 756 C C . GLU A 1 97 ? -4.975 5.553 17.178 1.00 84.62 97 GLU A C 1
ATOM 758 O O . GLU A 1 97 ? -5.723 6.437 16.760 1.00 84.62 97 GLU A O 1
ATOM 763 N N . GLY A 1 98 ? -5.451 4.498 17.840 1.00 84.94 98 GLY A N 1
ATOM 764 C CA . GLY A 1 98 ? -6.859 4.346 18.201 1.00 84.94 98 GLY A CA 1
ATOM 765 C C . GLY A 1 98 ? -7.771 3.845 17.073 1.00 84.94 98 GLY A C 1
ATOM 766 O O . GLY A 1 98 ? -7.378 3.658 15.918 1.00 84.94 98 GLY A O 1
ATOM 767 N N . VAL A 1 99 ? -9.025 3.576 17.442 1.00 88.50 99 VAL A N 1
ATOM 768 C CA . VAL A 1 99 ? -10.009 2.914 16.568 1.00 88.50 99 VAL A CA 1
ATOM 769 C C . VAL A 1 99 ? -10.531 3.827 15.459 1.00 88.50 99 VAL A C 1
ATOM 771 O O . VAL A 1 99 ? -10.679 3.383 14.325 1.00 88.50 99 VAL A O 1
ATOM 774 N N . ASP A 1 100 ? -10.730 5.115 15.748 1.00 89.88 100 ASP A N 1
ATOM 775 C CA . ASP A 1 100 ? -11.261 6.078 14.777 1.00 89.88 100 ASP A CA 1
ATOM 776 C C . ASP A 1 100 ? -10.286 6.309 13.614 1.00 89.88 100 ASP A C 1
ATOM 778 O O . ASP A 1 100 ? -10.697 6.392 12.453 1.00 89.88 100 ASP A O 1
ATOM 782 N N . GLU A 1 101 ? -8.982 6.395 13.908 1.00 88.75 101 GLU A N 1
ATOM 783 C CA . GLU A 1 101 ? -7.950 6.488 12.873 1.00 88.75 101 GLU A CA 1
ATOM 784 C C . GLU A 1 101 ? -7.863 5.181 12.080 1.00 88.75 101 GLU A C 1
ATOM 786 O O . GLU A 1 101 ? -7.850 5.211 10.849 1.00 88.75 101 GLU A O 1
ATOM 791 N N . THR A 1 102 ? -7.901 4.035 12.767 1.00 89.94 102 THR A N 1
ATOM 792 C CA . THR A 1 102 ? -7.886 2.713 12.125 1.00 89.94 102 THR A CA 1
ATOM 793 C C . THR A 1 102 ? -9.054 2.539 11.154 1.00 89.94 102 THR A C 1
ATOM 795 O O . THR A 1 102 ? -8.841 2.119 10.017 1.00 89.94 102 THR A O 1
ATOM 798 N N . GLN A 1 103 ? -10.274 2.923 11.541 1.00 93.69 103 GLN A N 1
ATOM 799 C CA . GLN A 1 103 ? -11.441 2.847 10.662 1.00 93.69 103 GLN A CA 1
ATOM 800 C C . GLN A 1 103 ? -11.282 3.747 9.430 1.00 93.69 103 GLN A C 1
ATOM 802 O O . GLN A 1 103 ? -11.504 3.295 8.307 1.00 93.69 103 GLN A O 1
ATOM 807 N N . ARG A 1 104 ? -10.834 4.999 9.612 1.00 94.06 104 ARG A N 1
ATOM 808 C CA . ARG A 1 104 ? -10.574 5.920 8.490 1.00 94.06 104 ARG A CA 1
ATOM 809 C C . ARG A 1 104 ? -9.539 5.367 7.518 1.00 94.06 104 ARG A C 1
ATOM 811 O O . ARG A 1 104 ? -9.704 5.494 6.305 1.00 94.06 104 ARG A O 1
ATOM 818 N N . VAL A 1 105 ? -8.480 4.762 8.047 1.00 90.94 105 VAL A N 1
ATOM 819 C CA . VAL A 1 105 ? -7.428 4.116 7.260 1.00 90.94 105 VAL A CA 1
ATOM 820 C C . VAL A 1 105 ? -7.985 2.947 6.457 1.00 90.94 105 VAL A C 1
ATOM 822 O O . VAL A 1 105 ? -7.725 2.878 5.260 1.00 90.94 105 VAL A O 1
ATOM 825 N N . LEU A 1 106 ? -8.800 2.081 7.064 1.00 92.31 106 LEU A N 1
ATOM 826 C CA . LEU A 1 106 ? -9.442 0.963 6.369 1.00 92.31 106 LEU A CA 1
ATOM 827 C C . LEU A 1 106 ? -10.385 1.440 5.257 1.00 92.31 106 LEU A C 1
ATOM 829 O O . LEU A 1 106 ? -10.311 0.934 4.137 1.00 92.31 106 LEU A O 1
ATOM 833 N N . ASP A 1 107 ? -11.217 2.447 5.525 1.00 94.38 107 ASP A N 1
ATOM 834 C CA . ASP A 1 107 ? -12.136 3.012 4.531 1.00 94.38 107 ASP A CA 1
ATOM 835 C C . ASP A 1 107 ? -11.375 3.615 3.340 1.00 94.38 107 ASP A C 1
ATOM 837 O O . ASP A 1 107 ? -11.731 3.399 2.175 1.00 94.38 107 ASP A O 1
ATOM 841 N N . CYS A 1 108 ? -10.292 4.344 3.624 1.00 93.12 108 CYS A N 1
ATOM 842 C CA . CYS A 1 108 ? -9.412 4.907 2.607 1.00 93.12 108 CYS A CA 1
ATOM 843 C C . CYS A 1 108 ? -8.703 3.805 1.806 1.00 93.12 108 CYS A C 1
ATOM 845 O O . CYS A 1 108 ? -8.683 3.855 0.576 1.00 93.12 108 CYS A O 1
ATOM 847 N N . LEU A 1 109 ? -8.202 2.765 2.479 1.00 90.38 109 LEU A N 1
ATOM 848 C CA . LEU A 1 109 ? -7.513 1.634 1.860 1.00 90.38 109 LEU A CA 1
ATOM 849 C C . LEU A 1 109 ? -8.428 0.867 0.899 1.00 90.38 109 LEU A C 1
ATOM 851 O O . LEU A 1 109 ? -8.032 0.598 -0.234 1.00 90.38 109 LEU A O 1
ATOM 855 N N . VAL A 1 110 ? -9.676 0.588 1.296 1.00 91.75 110 VAL A N 1
ATOM 856 C CA . VAL A 1 110 ? -10.687 -0.016 0.408 1.00 91.75 110 VAL A CA 1
ATOM 857 C C . VAL A 1 110 ? -10.927 0.875 -0.811 1.00 91.75 110 VAL A C 1
ATOM 859 O O . VAL A 1 110 ? -10.975 0.395 -1.946 1.00 91.75 110 VAL A O 1
ATOM 862 N N . ARG A 1 111 ? -11.090 2.182 -0.591 1.00 93.56 111 ARG A N 1
ATOM 863 C CA . ARG A 1 111 ? -11.418 3.140 -1.651 1.00 93.56 111 ARG A CA 1
ATOM 864 C C . ARG A 1 111 ? -10.281 3.312 -2.657 1.00 93.56 111 ARG A C 1
ATOM 866 O O . ARG A 1 111 ? -10.550 3.347 -3.855 1.00 93.56 111 ARG A O 1
ATOM 873 N N . GLU A 1 112 ? -9.040 3.439 -2.198 1.00 88.81 112 GLU A N 1
ATOM 874 C CA . GLU A 1 112 ? -7.863 3.583 -3.061 1.00 88.81 112 GLU A CA 1
ATOM 875 C C . GLU A 1 112 ? -7.470 2.253 -3.715 1.00 88.81 112 GLU A C 1
ATOM 877 O O . GLU A 1 112 ? -7.188 2.233 -4.913 1.00 88.81 112 GLU A O 1
ATOM 882 N N . GLY A 1 113 ? -7.542 1.137 -2.982 1.00 86.19 113 GLY A N 1
ATOM 883 C CA . GLY A 1 113 ? -7.288 -0.206 -3.507 1.00 86.19 113 GLY A CA 1
ATOM 884 C C . GLY A 1 113 ? -8.180 -0.535 -4.702 1.00 86.19 113 GLY A C 1
ATOM 885 O O . GLY A 1 113 ? -7.686 -0.902 -5.770 1.00 86.19 113 GLY A O 1
ATOM 886 N N . LYS A 1 114 ? -9.487 -0.266 -4.593 1.00 88.00 114 LYS A N 1
ATOM 887 C CA . LYS A 1 114 ? -10.443 -0.494 -5.689 1.00 88.00 114 LYS A CA 1
ATOM 888 C C . LYS A 1 114 ? -10.099 0.258 -6.974 1.00 88.00 114 LYS A C 1
ATOM 890 O O . LYS A 1 114 ? -10.350 -0.262 -8.059 1.00 88.00 114 LYS A O 1
ATOM 895 N N . LYS A 1 115 ? -9.498 1.453 -6.893 1.00 85.69 115 LYS A N 1
ATOM 896 C CA . LYS A 1 115 ? -9.100 2.225 -8.090 1.00 85.69 115 LYS A CA 1
ATOM 897 C C . LYS A 1 115 ? -8.016 1.527 -8.906 1.00 85.69 115 LYS A C 1
ATOM 899 O O . LYS A 1 115 ? -7.928 1.751 -10.110 1.00 85.69 115 LYS A O 1
ATOM 904 N N . VAL A 1 116 ? -7.191 0.716 -8.249 1.00 81.12 116 VAL A N 1
ATOM 905 C CA . VAL A 1 116 ? -6.092 -0.036 -8.866 1.00 81.12 116 VAL A CA 1
ATOM 906 C C . VAL A 1 116 ? -6.399 -1.534 -8.978 1.00 81.12 116 VAL A C 1
ATOM 908 O O . VAL A 1 116 ? -5.513 -2.309 -9.328 1.00 81.12 116 VAL A O 1
ATOM 911 N N . GLY A 1 117 ? -7.649 -1.940 -8.720 1.00 82.19 117 GLY A N 1
ATOM 912 C CA . GLY A 1 117 ? -8.096 -3.332 -8.808 1.00 82.19 117 GLY A CA 1
ATOM 913 C C . GLY A 1 117 ? -7.657 -4.222 -7.641 1.00 82.19 117 GLY A C 1
ATOM 914 O O . GLY A 1 117 ? -7.662 -5.440 -7.788 1.00 82.19 117 GLY A O 1
ATOM 915 N N . LEU A 1 118 ? -7.262 -3.636 -6.507 1.00 82.25 118 LEU A N 1
ATOM 916 C CA . LEU A 1 118 ? -6.955 -4.359 -5.273 1.00 82.25 118 LEU A CA 1
ATOM 917 C C . LEU A 1 118 ? -8.195 -4.438 -4.376 1.00 82.25 118 LEU A C 1
ATOM 919 O O . LEU A 1 118 ? -8.918 -3.455 -4.202 1.00 82.25 118 LEU A O 1
ATOM 923 N N . GLU A 1 119 ? -8.405 -5.602 -3.768 1.00 87.12 119 GLU A N 1
ATOM 924 C CA . GLU A 1 119 ? -9.481 -5.849 -2.808 1.00 87.12 119 GLU A CA 1
ATOM 925 C C . GLU A 1 119 ? -8.904 -6.362 -1.490 1.00 87.12 119 GLU A C 1
ATOM 927 O O . GLU A 1 119 ? -8.006 -7.207 -1.471 1.00 87.12 119 GLU A O 1
ATOM 932 N N . ILE A 1 120 ? -9.437 -5.867 -0.371 1.00 85.81 120 ILE A N 1
ATOM 933 C CA . ILE A 1 120 ? -9.024 -6.327 0.954 1.00 85.81 120 ILE A CA 1
ATOM 934 C C . ILE A 1 120 ? -9.650 -7.693 1.226 1.00 85.81 120 ILE A C 1
ATOM 936 O O . ILE A 1 120 ? -10.872 -7.846 1.282 1.00 85.81 120 ILE A O 1
ATOM 940 N N . ASN A 1 121 ? -8.808 -8.688 1.492 1.00 87.69 121 ASN A N 1
ATOM 941 C CA . ASN A 1 121 ? -9.257 -9.992 1.961 1.00 87.69 121 ASN A CA 1
ATOM 942 C C . ASN A 1 121 ? -9.628 -9.926 3.452 1.00 87.69 121 ASN A C 1
ATOM 944 O O . ASN A 1 121 ? -8.854 -10.335 4.313 1.00 87.69 121 ASN A O 1
ATOM 948 N N . CYS A 1 122 ? -10.828 -9.423 3.749 1.00 86.50 122 CYS A N 1
ATOM 949 C CA . CYS A 1 122 ? -1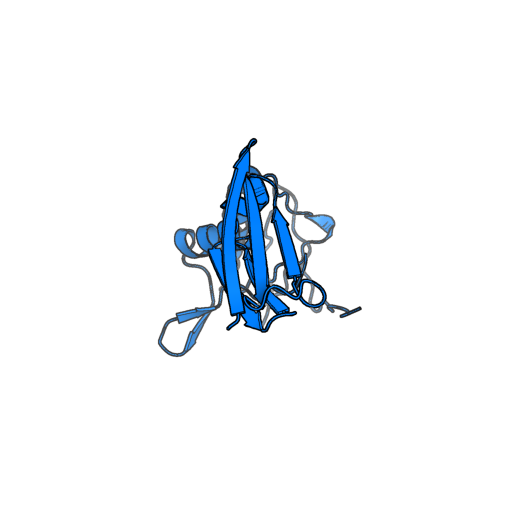1.325 -9.235 5.116 1.00 86.50 122 CYS A CA 1
ATOM 950 C C . CYS A 1 122 ? -11.169 -10.479 6.029 1.00 86.50 122 CYS A C 1
ATOM 952 O O . CYS A 1 122 ? -10.707 -10.309 7.154 1.00 86.50 122 CYS A O 1
ATOM 954 N N . PRO A 1 123 ? -11.439 -11.728 5.584 1.00 86.19 123 PRO A N 1
ATOM 955 C CA . PRO A 1 123 ? -11.160 -12.924 6.391 1.00 86.19 123 PRO A CA 1
ATOM 956 C C . PRO A 1 123 ? -9.696 -13.095 6.830 1.00 86.19 123 PRO A C 1
ATOM 958 O O . PRO A 1 123 ? -9.436 -13.689 7.879 1.00 86.19 123 PRO A O 1
ATOM 961 N N . LYS A 1 124 ? -8.737 -12.606 6.034 1.00 85.00 124 LYS A N 1
ATOM 962 C CA . LYS A 1 124 ? -7.302 -12.628 6.357 1.00 85.00 124 LYS A CA 1
ATOM 963 C C . LYS A 1 124 ? -6.829 -11.377 7.099 1.00 85.00 124 LYS A C 1
ATOM 965 O O . LYS A 1 124 ? -5.813 -11.445 7.778 1.00 85.00 124 LYS A O 1
ATOM 970 N N . THR A 1 125 ? -7.557 -10.268 7.016 1.00 87.50 125 THR A N 1
ATOM 971 C CA . THR A 1 125 ? -7.240 -9.038 7.749 1.00 87.50 125 THR A CA 1
ATOM 972 C C . THR A 1 125 ? -7.488 -9.223 9.246 1.00 87.50 125 THR A C 1
ATOM 974 O O . THR A 1 125 ? -8.551 -9.699 9.648 1.00 87.50 125 THR A O 1
ATOM 977 N N . LYS A 1 126 ? -6.509 -8.836 10.071 1.00 88.75 126 LYS A N 1
ATOM 978 C CA . LYS A 1 126 ? -6.587 -8.862 11.538 1.00 88.75 126 LYS A CA 1
ATOM 979 C C . LYS A 1 126 ? -6.214 -7.497 12.108 1.00 88.75 126 LYS A C 1
ATOM 981 O O . LYS A 1 126 ? -5.353 -6.823 11.551 1.00 88.75 126 LYS A O 1
ATOM 986 N N . ILE A 1 127 ? -6.823 -7.122 13.231 1.00 89.06 127 ILE A N 1
ATOM 987 C CA . ILE A 1 127 ? -6.426 -5.952 14.027 1.00 89.06 127 ILE A CA 1
ATOM 988 C C . ILE A 1 127 ? -5.800 -6.435 15.328 1.00 89.06 127 ILE A C 1
ATOM 990 O O . ILE A 1 127 ? -6.376 -7.260 16.034 1.00 89.06 127 ILE A O 1
ATOM 994 N N . MET A 1 128 ? -4.626 -5.902 15.651 1.00 88.31 128 MET A N 1
ATOM 995 C CA . MET A 1 128 ? -3.948 -6.153 16.917 1.00 88.31 128 MET A CA 1
ATOM 996 C C . MET A 1 128 ? -3.885 -4.862 17.723 1.00 88.31 128 MET A C 1
ATOM 998 O O . MET A 1 128 ? -3.258 -3.890 17.307 1.00 88.31 128 MET A O 1
ATOM 1002 N N . ASN A 1 129 ? -4.507 -4.862 18.900 1.00 85.31 129 ASN A N 1
ATOM 1003 C CA . ASN A 1 129 ? -4.492 -3.709 19.792 1.00 85.31 129 ASN A CA 1
ATOM 1004 C C . ASN A 1 129 ? -3.302 -3.794 20.746 1.00 85.31 129 ASN A C 1
ATOM 1006 O O . ASN A 1 129 ? -3.245 -4.666 21.612 1.00 85.31 129 ASN A O 1
ATOM 1010 N N . MET A 1 130 ? -2.369 -2.854 20.626 1.00 77.06 130 MET A N 1
ATOM 1011 C CA . MET A 1 130 ? -1.265 -2.721 21.571 1.00 77.06 130 MET A CA 1
ATOM 1012 C C . MET A 1 130 ? -1.652 -1.721 22.662 1.00 77.06 130 MET A C 1
ATOM 1014 O O . MET A 1 130 ? -1.803 -0.535 22.392 1.00 77.06 130 MET A O 1
ATOM 1018 N N . ASN A 1 131 ? -1.789 -2.198 23.902 1.00 72.06 131 ASN A N 1
ATOM 1019 C CA . ASN A 1 131 ? -2.065 -1.386 25.100 1.00 72.06 131 ASN A CA 1
ATOM 1020 C C . ASN A 1 131 ? -3.459 -0.729 25.181 1.00 72.06 131 ASN A C 1
ATOM 1022 O O . ASN A 1 131 ? -3.656 0.168 26.000 1.00 72.06 131 ASN A O 1
ATOM 1026 N N . ILE A 1 132 ? -4.439 -1.187 24.395 1.00 68.06 132 ILE A N 1
ATOM 1027 C CA . ILE A 1 132 ? -5.834 -0.727 24.480 1.00 68.06 132 ILE A CA 1
ATOM 1028 C C . ILE A 1 132 ? -6.726 -1.910 24.866 1.00 68.06 132 ILE A C 1
ATOM 1030 O O . ILE A 1 132 ? -6.778 -2.913 24.159 1.00 68.06 132 ILE A O 1
ATOM 1034 N N . VAL A 1 133 ? -7.444 -1.783 25.984 1.00 65.00 133 VAL A N 1
ATOM 1035 C CA . VAL A 1 133 ? -8.479 -2.740 26.403 1.00 65.00 133 VAL A CA 1
ATOM 1036 C C . VAL A 1 133 ? -9.822 -2.247 25.862 1.00 65.00 133 VAL A C 1
ATOM 1038 O O . VAL A 1 133 ? -10.204 -1.117 26.149 1.00 65.00 133 VAL A O 1
ATOM 1041 N N . ASN A 1 134 ? -10.539 -3.085 25.104 1.00 67.00 134 ASN A N 1
ATOM 1042 C CA . ASN A 1 134 ? -11.813 -2.752 24.439 1.00 67.00 134 ASN A CA 1
ATOM 1043 C C . ASN A 1 134 ? -11.713 -1.596 23.424 1.00 67.00 134 ASN A C 1
ATOM 1045 O O . ASN A 1 134 ? -12.437 -0.610 23.535 1.00 67.00 134 ASN A O 1
ATOM 1049 N N . ALA A 1 135 ? -10.846 -1.721 22.415 1.00 71.56 135 ALA A N 1
ATOM 1050 C CA . ALA A 1 135 ? -10.666 -0.689 21.389 1.00 71.56 135 ALA A CA 1
ATOM 1051 C C . ALA A 1 135 ? -11.934 -0.385 20.558 1.00 71.56 135 ALA A C 1
ATOM 1053 O O . ALA A 1 135 ? -11.987 0.647 19.903 1.00 71.56 135 ALA A O 1
ATOM 1054 N N . GLY A 1 136 ? -12.966 -1.233 20.615 1.00 83.88 136 GLY A N 1
ATOM 1055 C CA . GLY A 1 136 ? -14.127 -1.161 19.726 1.00 83.88 136 GLY A CA 1
ATOM 1056 C C . GLY A 1 136 ? -13.880 -1.922 18.425 1.00 83.88 136 GLY A C 1
ATOM 1057 O O . GLY A 1 136 ? -12.773 -2.399 18.183 1.00 83.88 136 GLY A O 1
ATOM 1058 N N . ASP A 1 137 ? -14.923 -2.085 17.615 1.00 90.62 137 ASP A N 1
ATOM 1059 C CA . ASP A 1 137 ? -14.848 -2.827 16.355 1.00 90.62 137 ASP A CA 1
ATOM 1060 C C . ASP A 1 137 ? -14.536 -1.905 15.177 1.00 90.62 137 ASP A C 1
ATOM 1062 O O . ASP A 1 137 ? -15.048 -0.790 15.090 1.00 90.62 137 ASP A O 1
ATOM 1066 N N . CYS A 1 138 ? -13.742 -2.413 14.235 1.00 92.00 138 CYS A N 1
ATOM 1067 C CA . CYS A 1 138 ? -13.589 -1.820 12.911 1.00 92.00 138 CYS A CA 1
ATOM 1068 C C . CYS A 1 138 ? -14.290 -2.680 11.859 1.00 92.00 138 CYS A C 1
ATOM 1070 O O . CYS A 1 138 ? -14.393 -3.905 11.982 1.00 92.00 138 CYS A O 1
ATOM 1072 N N . LEU A 1 139 ? -14.730 -2.030 10.791 1.00 94.00 139 LEU A N 1
ATOM 1073 C CA . LEU A 1 139 ? -15.456 -2.622 9.684 1.00 94.00 139 LEU A CA 1
ATOM 1074 C C . LEU A 1 139 ? -14.652 -2.487 8.390 1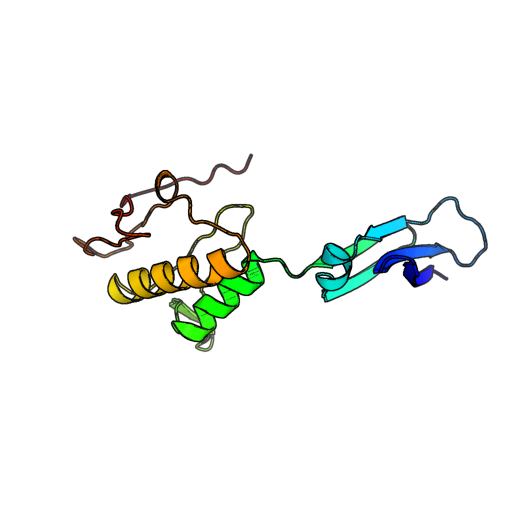.00 94.00 139 LEU A C 1
ATOM 1076 O O . LEU A 1 139 ? -14.152 -1.414 8.068 1.00 94.00 139 LEU A O 1
ATOM 1080 N N . VAL A 1 140 ? -14.607 -3.554 7.598 1.00 92.94 140 VAL A N 1
ATOM 1081 C CA . VAL A 1 140 ? -14.193 -3.514 6.190 1.00 92.94 140 VAL A CA 1
ATOM 1082 C C . VAL A 1 140 ? -15.393 -3.930 5.359 1.00 92.94 140 VAL A C 1
ATOM 1084 O O . VAL A 1 140 ? -15.890 -5.047 5.489 1.00 92.94 140 VAL A O 1
ATOM 1087 N N . GLU A 1 141 ? -15.902 -3.009 4.538 1.00 89.62 141 GLU A N 1
ATOM 1088 C CA . GLU A 1 141 ? -17.082 -3.243 3.690 1.00 89.62 141 GLU A CA 1
ATOM 1089 C C . GLU A 1 141 ? -18.301 -3.779 4.471 1.00 89.62 141 GLU A C 1
ATOM 1091 O O . GLU A 1 141 ? -19.035 -4.654 4.011 1.00 89.62 141 GLU A O 1
ATOM 1096 N N . GLY A 1 142 ? -18.500 -3.270 5.691 1.00 89.94 142 GLY A N 1
ATOM 1097 C CA . GLY A 1 142 ? -19.597 -3.670 6.579 1.00 89.94 142 GLY A CA 1
ATOM 1098 C C . GLY A 1 142 ? -19.378 -4.986 7.336 1.00 89.94 142 GLY A C 1
ATOM 1099 O O . GLY A 1 142 ? -20.259 -5.396 8.087 1.00 89.94 142 GLY A O 1
ATOM 1100 N N . LYS A 1 143 ? -18.225 -5.646 7.177 1.00 93.62 143 LYS A N 1
ATOM 1101 C CA . LYS A 1 143 ? -17.850 -6.843 7.942 1.00 93.62 143 LYS A CA 1
ATOM 1102 C C . LYS A 1 143 ? -16.913 -6.465 9.081 1.00 93.62 143 LYS A C 1
ATOM 1104 O O . LYS A 1 143 ? -15.939 -5.753 8.854 1.00 93.62 143 LYS A O 1
ATOM 1109 N N . VAL A 1 144 ? -17.191 -6.971 10.281 1.00 93.38 144 VAL A N 1
ATOM 1110 C CA . VAL A 1 144 ? -16.312 -6.795 11.445 1.00 93.38 144 VAL A CA 1
ATOM 1111 C C . VAL A 1 144 ? -14.979 -7.487 11.182 1.00 93.38 144 VAL A C 1
ATOM 1113 O O . VAL A 1 144 ? -14.947 -8.667 10.828 1.00 93.38 144 VAL A O 1
ATOM 1116 N N . VAL A 1 145 ? -13.889 -6.736 11.332 1.00 92.38 145 VAL A N 1
ATOM 1117 C CA . VAL A 1 145 ? -12.526 -7.263 11.224 1.00 92.38 145 VAL A CA 1
ATOM 1118 C C . VAL A 1 145 ? -12.181 -8.005 12.510 1.00 92.38 145 VAL A C 1
ATOM 1120 O O . VAL A 1 145 ? -12.420 -7.508 13.609 1.00 92.38 145 VAL A O 1
ATOM 1123 N N . GLU A 1 146 ? -11.613 -9.203 12.383 1.00 91.25 146 GLU A N 1
ATOM 1124 C CA . GLU A 1 146 ? -11.224 -10.001 13.545 1.00 91.25 146 GLU A CA 1
ATOM 1125 C C . GLU A 1 146 ? -10.103 -9.313 14.335 1.00 91.25 146 GLU A C 1
ATOM 1127 O O . GLU A 1 146 ? -9.085 -8.898 13.772 1.00 91.25 146 GLU A O 1
ATOM 1132 N N . GLN A 1 147 ? -10.282 -9.238 15.653 1.00 88.62 147 GLN A N 1
ATOM 1133 C CA . GLN A 1 147 ? -9.289 -8.710 16.581 1.00 88.62 147 GLN A CA 1
ATOM 1134 C C . GLN A 1 147 ? -8.501 -9.856 17.216 1.00 88.62 147 GLN A C 1
ATOM 1136 O O . GLN A 1 147 ? -9.087 -10.830 17.688 1.00 88.62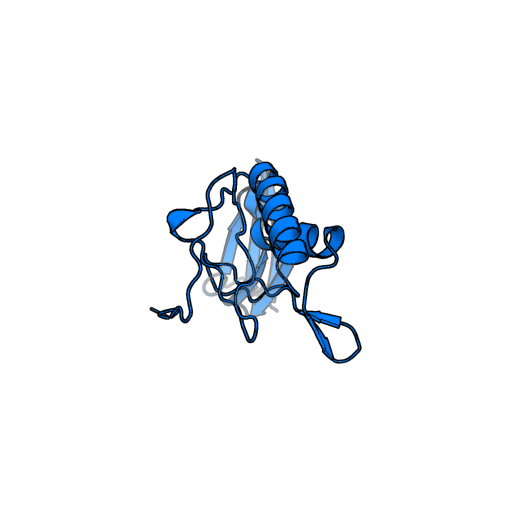 147 GLN A O 1
ATOM 1141 N N . VAL A 1 148 ? -7.175 -9.737 17.245 1.00 87.81 148 VAL A N 1
ATOM 1142 C CA . VAL A 1 148 ? -6.268 -10.773 17.754 1.00 87.81 148 VAL A CA 1
ATOM 1143 C C . VAL A 1 148 ? -5.287 -10.191 18.764 1.00 87.81 148 VAL A C 1
ATOM 1145 O O . VAL A 1 148 ? -4.825 -9.061 18.626 1.00 87.81 148 VAL A O 1
ATOM 1148 N N . GLU A 1 149 ? -4.917 -10.979 19.772 1.00 79.75 149 GLU A N 1
ATOM 1149 C CA . GLU A 1 149 ? -3.865 -10.585 20.720 1.00 79.75 149 GLU A CA 1
ATOM 1150 C C . GLU A 1 149 ? -2.460 -10.780 20.139 1.00 79.75 149 GLU A C 1
ATOM 1152 O O . GLU A 1 149 ? -1.526 -10.064 20.494 1.00 79.75 149 GLU A O 1
ATOM 1157 N N . ARG A 1 150 ? -2.294 -11.785 19.268 1.00 76.31 150 ARG A N 1
ATOM 1158 C CA . ARG A 1 150 ? -1.031 -12.140 18.612 1.00 76.31 150 ARG A CA 1
ATOM 1159 C C . ARG A 1 150 ? -1.300 -12.707 17.223 1.00 76.31 150 ARG A C 1
ATOM 1161 O O . ARG A 1 150 ? -2.213 -13.507 17.045 1.00 76.31 150 ARG A O 1
ATOM 1168 N N . SER A 1 151 ? -0.448 -12.350 16.273 1.00 67.62 151 SER A N 1
ATOM 1169 C CA . SER A 1 151 ? -0.372 -12.942 14.941 1.00 67.62 151 SER A CA 1
ATOM 1170 C C . SER A 1 151 ? 1.096 -13.188 14.608 1.00 67.62 151 SER A C 1
ATOM 1172 O O . SER A 1 151 ? 1.974 -12.437 15.035 1.00 67.62 151 SER A O 1
ATOM 1174 N N . TRP A 1 152 ? 1.372 -14.268 13.883 1.00 63.97 152 TRP A N 1
ATOM 1175 C CA . TRP A 1 152 ? 2.725 -14.638 13.481 1.00 63.97 152 TRP A CA 1
ATOM 1176 C C . TRP A 1 152 ? 2.834 -14.551 11.967 1.00 63.97 152 TRP A C 1
ATOM 1178 O O . TRP A 1 152 ? 2.013 -15.136 11.261 1.00 63.97 152 TRP A O 1
ATOM 1188 N N . TYR A 1 153 ? 3.870 -13.870 11.488 1.00 56.16 153 TYR A N 1
ATOM 1189 C CA . TYR A 1 153 ? 4.308 -13.973 10.104 1.00 56.16 153 TYR A CA 1
ATOM 1190 C C . TYR A 1 153 ? 5.371 -15.066 10.025 1.00 56.16 153 TYR A C 1
ATOM 1192 O O . TYR A 1 153 ? 6.404 -15.002 10.693 1.00 56.16 153 TYR A O 1
ATOM 1200 N N . SER A 1 154 ? 5.083 -16.106 9.248 1.00 42.41 154 SER A N 1
ATOM 1201 C CA . SER A 1 154 ? 6.057 -17.134 8.900 1.00 42.41 154 SER A CA 1
ATOM 1202 C C . SER A 1 154 ? 6.786 -16.675 7.647 1.00 42.41 154 SER A C 1
ATOM 1204 O O . SER A 1 154 ? 6.199 -16.692 6.569 1.00 42.41 154 SER A O 1
ATOM 1206 N N . PHE A 1 155 ? 8.056 -16.298 7.774 1.00 35.72 155 PHE A N 1
ATOM 1207 C CA . PHE A 1 155 ? 8.936 -16.162 6.616 1.00 35.72 155 PHE A CA 1
ATOM 1208 C C . PHE A 1 155 ? 9.215 -17.574 6.087 1.00 35.72 155 PHE A C 1
ATOM 1210 O O . PHE A 1 155 ? 9.938 -18.336 6.731 1.00 35.72 155 PHE A O 1
ATOM 1217 N N . VAL A 1 156 ? 8.561 -17.952 4.988 1.00 34.94 156 VAL A N 1
ATOM 1218 C CA . VAL A 1 156 ? 8.918 -19.146 4.201 1.00 34.94 156 VAL A CA 1
ATOM 1219 C C . VAL A 1 156 ? 9.960 -18.777 3.162 1.00 34.94 156 VAL A C 1
ATOM 1221 O O . VAL A 1 156 ? 9.812 -17.693 2.559 1.00 34.94 156 VAL A O 1
#

pLDDT: mean 79.94, std 11.67, range [34.94, 94.38]

Radius of gyration: 21.13 Å; chains: 1; bounding box: 53×33×57 Å

Sequence (156 aa):
MVGVDKLSLEGGMTLLVSGREDGIHYQGVGLLMGRSAGNALTEWESIDERLLYARFKSSHDYVMRKVAEETNAGIVWKDERKLVDLDYADDIVLINEGVDETQRVLDCLVREGKKVGLEINCPKTKIMNMNIVNAGDCLVEGKVVEQVERSWYSFV

Foldseek 3Di:
DWDWDWDQDPQRKIKTKTADPPPDPPQMDIDIGHNVQVVQWDDKDDPHRRDIDTDGNDLCNVLQVQLCVPLVFADQDPPRDGDAWDDDPPDIDGDGDADVSVQSSLVSSQVSCVVVPHHDPQVPAEAADDPDDCRDFHDRVNDTRHYDPDDDDDDD

InterPro domains:
  IPR000477 Reverse transcriptase domain [PS50878] (1-156)